Protein AF-A0ABD6ERZ2-F1 (afdb_monomer)

Solvent-accessible surface area (backbone atoms only — not comparable to full-atom values): 8326 Å² total; per-residue (Å²): 132,82,50,81,93,49,53,93,70,62,69,81,50,91,98,53,82,72,92,78,58,59,59,67,91,62,79,80,67,54,88,80,71,61,93,65,60,92,85,69,81,73,90,66,54,68,74,57,50,53,50,50,52,64,75,68,33,62,67,61,53,52,52,55,41,48,75,68,30,41,28,53,88,87,48,42,92,90,27,62,29,71,66,41,52,52,53,35,48,53,38,51,52,49,51,52,50,38,63,74,65,72,73,63,50,72,68,54,54,53,51,43,47,52,50,34,54,67,58,46,56,60,56,62,81,92,51,79,82,84,131

Secondary structure (DSSP, 8-state):
---GGGGGG----TTSPPP--B-TT--S--TT--SSPTTSS--S-HHHHHHHHHHT-HHHHHHHHHHTTB-TTTS-TT-B-HHHHHHHHHHHHHHHHHHHHS---HHHHHHHHHHHHHHS-B--TTSPPP-

Nearest PDB structures (foldseek):
  8jny-assembly1_A  TM=8.805E-01  e=1.543E-05  Homo sapiens
  3kcz-assembly2_B  TM=8.258E-01  e=2.294E-05  Homo sapiens
  3kjd-assembly1_A  TM=8.661E-01  e=4.444E-05  Homo sapiens
  4zzx-assembly2_B  TM=8.888E-01  e=1.050E-04  Homo sapiens
  4gv4-assembly1_A  TM=7.809E-01  e=1.461E-04  Homo sapiens

Radius of gyration: 19.78 Å; Cα contacts (8 Å, |Δi|>4): 76; chains: 1; bounding box: 45×41×53 Å

Organism: NCBI:txid75299

pLDDT: mean 84.35, std 12.04, range [48.03, 97.25]

Sequence (131 aa):
MNNWSDREKFEKKPGGMCLLETDYQDENVDLTKSEIKPGSLTSLSAPIQDIIKMIFDVKSIKNTLAELELDMDKMPLGKLSKNQIMQAYSVLTELQNLIESGSATYANYLDASNRFYTYVPHVFGLTAPPL

Mean predicted aligned error: 7.83 Å

Foldseek 3Di:
DDDPVVLVPDDDDPPDADDFQWQCVPVPCPVPPDPDDVPPPDPDDPVVVVVVCVVPVPVVVVVVCVVVQADCVVVPPPTGDPVLVVQLVVLVVVVVVLVVVVPDDPVSVVVSVVSNCSSTPGHPDPDDDDD

InterPro domains:
  IPR004102 Poly(ADP-ribose) polymerase, regulatory domain [PF02877] (43-130)
  IPR004102 Poly(ADP-ribose) polymerase, regulatory domain [PS51060] (41-131)
  IPR036616 Poly(ADP-ribose) polymerase, regulatory domain superfamily [G3DSA:1.20.142.10] (38-131)
  IPR036616 Poly(ADP-ribose) polymerase, regulatory domain superfamily [SSF47587] (43-130)
  IPR050800 ADP-ribosyltransferase diphtheria toxin-like [PTHR10459] (2-130)

Structure (mmCIF, N/CA/C/O backbone):
data_AF-A0ABD6ERZ2-F1
#
_entry.id   AF-A0ABD6ERZ2-F1
#
loop_
_atom_site.group_PDB
_atom_site.id
_atom_site.type_symbol
_atom_site.label_atom_id
_atom_site.label_alt_id
_atom_site.label_comp_id
_atom_site.label_asym_id
_atom_site.label_entity_id
_atom_site.label_seq_id
_atom_site.pdbx_PDB_ins_code
_atom_site.Cartn_x
_atom_site.Cartn_y
_atom_site.Cartn_z
_atom_site.occupancy
_atom_site.B_iso_or_equiv
_atom_site.auth_seq_id
_atom_site.auth_comp_id
_atom_site.auth_asym_id
_atom_site.auth_atom_id
_atom_site.pdbx_PDB_model_num
ATOM 1 N N . MET A 1 1 ? 2.260 -23.377 -16.665 1.00 76.25 1 MET A N 1
ATOM 2 C CA . MET A 1 1 ? 0.835 -23.071 -16.416 1.00 76.25 1 MET A CA 1
ATOM 3 C C . MET A 1 1 ? 0.666 -23.089 -14.907 1.00 76.25 1 MET A C 1
ATOM 5 O O . MET A 1 1 ? 1.235 -23.987 -14.301 1.00 76.25 1 MET A O 1
ATOM 9 N N . ASN A 1 2 ? 0.020 -22.094 -14.298 1.00 86.12 2 ASN A N 1
ATOM 10 C CA . ASN A 1 2 ? -0.147 -22.083 -12.840 1.00 86.12 2 ASN A CA 1
ATOM 11 C C . ASN A 1 2 ? -1.310 -23.012 -12.474 1.00 86.12 2 ASN A C 1
ATOM 13 O O . ASN A 1 2 ? -2.429 -22.788 -12.932 1.00 86.12 2 ASN A O 1
ATOM 17 N N . ASN A 1 3 ? -1.041 -24.051 -11.683 1.00 89.62 3 ASN A N 1
ATOM 18 C CA . ASN A 1 3 ? -2.068 -24.954 -11.167 1.00 89.62 3 ASN A CA 1
ATOM 19 C C . ASN A 1 3 ? -2.574 -24.436 -9.820 1.00 89.62 3 ASN A C 1
ATOM 21 O O . ASN A 1 3 ? -1.777 -24.058 -8.966 1.00 89.62 3 ASN A O 1
ATOM 25 N N . TRP A 1 4 ? -3.890 -24.469 -9.603 1.00 86.38 4 TRP A N 1
ATOM 26 C CA . TRP A 1 4 ? -4.489 -24.000 -8.347 1.00 86.38 4 TRP A CA 1
ATOM 27 C C . TRP A 1 4 ? -3.986 -24.768 -7.115 1.00 86.38 4 TRP A C 1
ATOM 29 O O . TRP A 1 4 ? -3.789 -24.180 -6.053 1.00 86.38 4 TRP A O 1
ATOM 39 N N . SER A 1 5 ? -3.732 -26.071 -7.269 1.00 90.56 5 SER A N 1
ATOM 40 C CA . SER A 1 5 ? -3.186 -26.930 -6.213 1.00 90.56 5 SER A CA 1
ATOM 41 C C . SER A 1 5 ? -1.795 -26.500 -5.737 1.00 90.56 5 SER A C 1
ATOM 43 O O . SER A 1 5 ? -1.468 -26.728 -4.579 1.00 90.56 5 SER A O 1
ATOM 45 N N . ASP A 1 6 ? -1.018 -25.829 -6.594 1.00 89.06 6 ASP A N 1
ATOM 46 C CA . ASP A 1 6 ? 0.354 -25.384 -6.327 1.00 89.06 6 ASP A CA 1
ATOM 47 C C . ASP A 1 6 ? 0.447 -23.851 -6.229 1.00 89.06 6 ASP A C 1
ATOM 49 O O . ASP A 1 6 ? 1.461 -23.256 -6.596 1.00 89.06 6 ASP A O 1
ATOM 53 N N . ARG A 1 7 ? -0.615 -23.180 -5.758 1.00 86.19 7 ARG A N 1
ATOM 54 C CA . ARG A 1 7 ? -0.685 -21.704 -5.714 1.00 86.19 7 ARG A CA 1
ATOM 55 C C . ARG A 1 7 ? 0.442 -21.034 -4.917 1.00 86.19 7 ARG A C 1
ATOM 57 O O . ARG A 1 7 ? 0.758 -19.886 -5.186 1.00 86.19 7 ARG A O 1
ATOM 64 N N . GLU A 1 8 ? 1.074 -21.748 -3.987 1.00 83.38 8 GLU A N 1
ATOM 65 C CA . GLU A 1 8 ? 2.249 -21.261 -3.246 1.00 83.38 8 GLU A CA 1
ATOM 66 C C . GLU A 1 8 ? 3.474 -21.040 -4.149 1.00 83.38 8 GLU A C 1
ATOM 68 O O . GLU A 1 8 ? 4.375 -20.281 -3.809 1.00 83.38 8 GLU A O 1
ATOM 73 N N . LYS A 1 9 ? 3.510 -21.688 -5.319 1.00 85.75 9 LYS A N 1
ATOM 74 C CA . LYS A 1 9 ? 4.556 -21.543 -6.342 1.00 85.75 9 LYS A CA 1
ATOM 75 C C . LYS A 1 9 ? 4.040 -20.774 -7.557 1.00 85.75 9 LYS A C 1
ATOM 77 O O . LYS A 1 9 ? 4.449 -21.039 -8.687 1.00 85.75 9 LYS A O 1
ATOM 82 N N . PHE A 1 10 ? 3.086 -19.868 -7.345 1.00 88.31 10 PHE A N 1
ATOM 83 C CA . PHE A 1 10 ? 2.515 -19.075 -8.423 1.00 88.31 10 PHE A CA 1
ATOM 84 C C . PHE A 1 10 ? 3.588 -18.199 -9.078 1.00 88.31 10 PHE A C 1
ATOM 86 O O . PHE A 1 10 ? 4.252 -17.403 -8.420 1.00 88.31 10 PHE A O 1
ATOM 93 N N . GLU A 1 11 ? 3.708 -18.293 -10.401 1.00 86.00 11 GLU A N 1
ATOM 94 C CA . GLU A 1 11 ? 4.581 -17.421 -11.182 1.00 86.00 11 GLU A CA 1
ATOM 95 C C . GLU A 1 11 ? 3.750 -16.523 -12.094 1.00 86.00 11 GLU A C 1
ATOM 97 O O . GLU A 1 11 ? 3.050 -17.009 -12.990 1.00 86.00 11 GLU A O 1
ATOM 102 N N . LYS A 1 12 ? 3.862 -15.202 -11.931 1.00 83.31 12 LYS A N 1
ATOM 103 C CA . LYS A 1 12 ? 3.225 -14.247 -12.845 1.00 83.31 12 LYS A CA 1
ATOM 104 C C . LYS A 1 12 ? 3.723 -14.471 -14.277 1.00 83.31 12 LYS A C 1
ATOM 106 O O . LYS A 1 12 ? 4.926 -14.538 -14.529 1.00 83.31 12 LYS A O 1
ATOM 111 N N . LYS A 1 13 ? 2.794 -14.565 -15.233 1.00 85.94 13 LYS A N 1
ATOM 112 C CA . LYS A 1 13 ? 3.094 -14.704 -16.669 1.00 85.94 13 LYS A CA 1
ATOM 113 C C . LYS A 1 13 ? 2.686 -13.441 -17.440 1.00 85.94 13 LYS A C 1
ATOM 115 O O . LYS A 1 13 ? 1.737 -12.769 -17.031 1.00 85.94 13 LYS A O 1
ATOM 120 N N . PRO A 1 14 ? 3.383 -13.090 -18.538 1.00 81.50 14 PRO A N 1
ATOM 121 C CA . PRO A 1 14 ? 3.005 -11.954 -19.379 1.00 81.50 14 PRO A CA 1
ATOM 122 C C . PRO A 1 14 ? 1.553 -12.056 -19.866 1.00 81.50 14 PRO A C 1
ATOM 124 O O . PRO A 1 14 ? 1.122 -13.125 -20.292 1.00 81.50 14 PRO A O 1
ATOM 127 N N . GLY A 1 15 ? 0.799 -10.955 -19.778 1.00 83.75 15 GLY A N 1
ATOM 128 C CA . GLY A 1 15 ? -0.612 -10.886 -20.187 1.00 83.75 15 GLY A CA 1
ATOM 129 C C . GLY A 1 15 ? -1.607 -11.635 -19.288 1.00 83.75 15 GLY A C 1
ATOM 130 O O . GLY A 1 15 ? -2.806 -11.570 -19.539 1.00 83.75 15 GLY A O 1
ATOM 131 N N . GLY A 1 16 ? -1.136 -12.336 -18.251 1.00 84.69 16 GLY A N 1
ATOM 132 C CA . GLY A 1 16 ? -1.980 -13.041 -17.288 1.00 84.69 16 GLY A CA 1
ATOM 133 C C . GLY A 1 16 ? -2.278 -12.214 -16.037 1.00 84.69 16 GLY A C 1
ATOM 134 O O . GLY A 1 16 ? -1.508 -11.330 -15.661 1.00 84.69 16 GLY A O 1
ATOM 135 N N . MET A 1 17 ? -3.380 -12.547 -15.364 1.00 85.94 17 MET A N 1
ATOM 136 C CA . MET A 1 17 ? -3.697 -12.031 -14.030 1.00 85.94 17 MET A CA 1
ATOM 137 C C . MET A 1 17 ? -2.681 -12.533 -12.995 1.00 85.94 17 MET A C 1
ATOM 139 O O . MET A 1 17 ? -2.147 -13.637 -13.124 1.00 85.94 17 MET A O 1
ATOM 143 N N . CYS A 1 18 ? -2.437 -11.731 -11.959 1.00 85.81 18 CYS A N 1
ATOM 144 C CA . CYS A 1 18 ? -1.648 -12.129 -10.798 1.00 85.81 18 CYS A CA 1
ATOM 145 C C . CYS A 1 18 ? -2.574 -12.561 -9.662 1.00 85.81 18 CYS A C 1
ATOM 147 O O . CYS A 1 18 ? -3.623 -11.953 -9.455 1.00 85.81 18 CYS A O 1
ATOM 149 N N . LEU A 1 19 ? -2.179 -13.60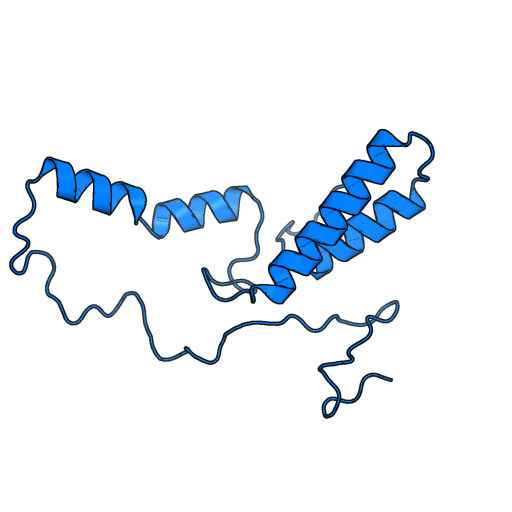0 -8.929 1.00 87.06 19 LEU A N 1
ATOM 150 C CA . LEU A 1 19 ? -2.837 -13.952 -7.680 1.00 87.06 19 LEU A CA 1
ATOM 151 C C . LEU A 1 19 ? -2.426 -12.936 -6.609 1.00 87.06 19 LEU A C 1
ATOM 153 O O . LEU A 1 19 ? -1.235 -12.669 -6.459 1.00 87.06 19 LEU A O 1
ATOM 157 N N . LEU A 1 20 ? -3.405 -12.381 -5.896 1.00 84.94 20 LEU A N 1
ATOM 158 C CA . LEU A 1 20 ? -3.175 -11.541 -4.725 1.00 84.94 20 LEU A CA 1
ATOM 159 C C . LEU A 1 20 ? -3.522 -12.323 -3.470 1.00 84.94 20 LEU A C 1
ATOM 161 O O . LEU A 1 20 ? -4.580 -12.950 -3.390 1.00 84.94 20 LEU A O 1
ATOM 165 N N . GLU A 1 21 ? -2.621 -12.285 -2.497 1.00 81.88 21 GLU A N 1
ATOM 166 C CA . GLU A 1 21 ? -2.847 -12.906 -1.202 1.00 81.88 21 GLU A CA 1
ATOM 167 C C . GLU A 1 21 ? -3.589 -11.949 -0.273 1.00 81.88 21 GLU A C 1
ATOM 169 O O . GLU A 1 21 ? -3.109 -10.869 0.083 1.00 81.88 21 GLU A O 1
ATOM 174 N N . THR A 1 22 ? -4.776 -12.377 0.133 1.00 77.12 22 THR A N 1
ATOM 175 C CA . THR A 1 22 ? -5.696 -11.584 0.941 1.00 77.12 22 THR A CA 1
ATOM 176 C C . THR A 1 22 ? -6.291 -12.426 2.059 1.00 77.12 22 THR A C 1
ATOM 178 O O . THR A 1 22 ? -6.751 -13.545 1.821 1.00 77.12 22 THR A O 1
ATOM 181 N N . ASP A 1 23 ? -6.372 -11.857 3.256 1.00 69.31 23 ASP A N 1
ATOM 182 C CA . ASP A 1 23 ? -6.840 -12.523 4.472 1.00 69.31 23 ASP A CA 1
ATOM 183 C C . ASP A 1 23 ? -8.376 -12.407 4.623 1.00 69.31 23 ASP A C 1
ATOM 185 O O . ASP A 1 23 ? -8.920 -11.975 5.647 1.00 69.31 23 ASP A O 1
ATOM 189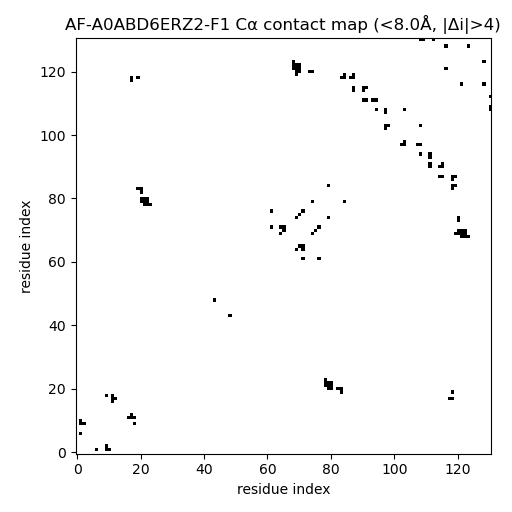 N N . TYR A 1 24 ? -9.115 -12.800 3.574 1.00 64.69 24 TYR A N 1
ATOM 190 C CA . TYR A 1 24 ? -10.592 -12.807 3.548 1.00 64.69 24 TYR A CA 1
ATOM 191 C C . TYR A 1 24 ? -11.227 -13.902 4.421 1.00 64.69 24 TYR A C 1
ATOM 193 O O . TYR A 1 24 ? -12.444 -13.996 4.493 1.00 64.69 24 TYR A O 1
ATOM 201 N N . GLN A 1 25 ? -10.445 -14.710 5.144 1.00 56.53 25 GLN A N 1
ATOM 202 C CA . GLN A 1 25 ? -10.996 -15.744 6.036 1.00 56.53 25 GLN A CA 1
ATOM 203 C C . GLN A 1 25 ? -11.834 -15.168 7.199 1.00 56.53 25 GLN A C 1
ATOM 205 O O . GLN A 1 25 ? -12.605 -15.895 7.818 1.00 56.53 25 GLN A O 1
ATOM 210 N N . ASP A 1 26 ? -11.742 -13.857 7.442 1.00 53.38 26 ASP A N 1
ATOM 211 C CA . ASP A 1 26 ? -12.488 -13.109 8.461 1.00 53.38 26 ASP A CA 1
ATOM 212 C C . ASP A 1 26 ? -13.628 -12.263 7.848 1.00 53.38 26 ASP A C 1
ATOM 214 O O . ASP A 1 26 ? -13.661 -11.039 7.992 1.00 53.38 26 ASP A O 1
ATOM 218 N N . GLU A 1 27 ? -14.551 -12.881 7.106 1.00 53.34 27 GLU A N 1
ATOM 219 C CA . GLU A 1 27 ? -15.766 -12.213 6.588 1.00 53.34 27 GLU A CA 1
ATOM 220 C C . GLU A 1 27 ? -16.856 -12.003 7.663 1.00 53.34 27 GLU A C 1
ATOM 222 O O . GLU A 1 27 ? -17.824 -11.284 7.430 1.00 53.34 27 GLU A O 1
ATOM 227 N N . ASN A 1 28 ? -16.701 -12.579 8.864 1.00 48.03 28 ASN A N 1
ATOM 228 C CA . ASN A 1 28 ? -17.705 -12.493 9.937 1.00 48.03 28 ASN A CA 1
ATOM 229 C C . ASN A 1 28 ? -17.385 -11.483 11.048 1.00 48.03 28 ASN A C 1
ATOM 231 O O . ASN A 1 28 ? -18.214 -11.282 11.937 1.00 48.03 28 ASN A O 1
ATOM 235 N N . VAL A 1 29 ? -16.228 -10.818 11.010 1.00 49.88 29 VAL A N 1
ATOM 236 C CA . VAL A 1 29 ? -15.914 -9.746 11.963 1.00 49.88 29 VAL A CA 1
ATOM 237 C C . VAL A 1 29 ? -16.257 -8.419 11.308 1.00 49.88 29 VAL A C 1
ATOM 239 O O . VAL A 1 29 ? -15.412 -7.719 10.754 1.00 49.88 29 VAL A O 1
ATOM 242 N N . ASP A 1 30 ? -17.541 -8.084 11.340 1.00 55.28 30 ASP A N 1
ATOM 243 C CA . ASP A 1 30 ? -17.973 -6.718 11.093 1.00 55.28 30 ASP A CA 1
ATOM 244 C C . ASP A 1 30 ? -17.358 -5.836 12.190 1.00 55.28 30 ASP A C 1
ATOM 246 O O . ASP A 1 30 ? -17.879 -5.752 13.300 1.00 55.28 30 ASP A O 1
ATOM 250 N N . LEU A 1 31 ? -16.226 -5.189 11.886 1.00 54.22 31 LEU A N 1
ATOM 251 C CA . LEU A 1 31 ? -15.526 -4.260 12.785 1.00 54.22 31 LEU A CA 1
ATOM 252 C C . LEU A 1 31 ? -16.431 -3.103 13.256 1.00 54.22 31 LEU A C 1
ATOM 254 O O . LEU A 1 31 ? -16.058 -2.362 14.165 1.00 54.22 31 LEU A O 1
ATOM 258 N N . THR A 1 32 ? -17.612 -2.933 12.648 1.00 53.75 32 THR A N 1
ATOM 259 C CA . THR A 1 32 ? -18.622 -1.945 13.039 1.00 53.75 32 THR A CA 1
ATOM 260 C C . THR A 1 32 ? -19.704 -2.507 13.971 1.00 53.75 32 THR A C 1
ATOM 262 O O . THR A 1 32 ? -20.348 -1.731 14.682 1.00 53.75 32 THR A O 1
ATOM 265 N N . LYS A 1 33 ? -19.858 -3.836 14.075 1.00 52.56 33 LYS A N 1
ATOM 266 C CA . LYS A 1 33 ? -20.689 -4.493 15.098 1.00 52.56 33 LYS A CA 1
ATOM 267 C C . LYS A 1 33 ? -19.902 -4.637 16.390 1.00 52.56 33 LYS A C 1
ATOM 269 O O . LYS A 1 33 ? -19.433 -5.707 16.761 1.00 52.56 33 LYS A O 1
ATOM 274 N N . SER A 1 34 ? -19.795 -3.532 17.111 1.00 58.06 34 SER A N 1
ATOM 275 C CA . SER A 1 34 ? -19.448 -3.599 18.523 1.00 58.06 34 SER A CA 1
ATOM 276 C C . SER A 1 34 ? -20.709 -3.942 19.318 1.00 58.06 34 SER A C 1
ATOM 278 O O . SER A 1 34 ? -21.693 -3.204 19.276 1.00 58.06 34 SER A O 1
ATOM 280 N N . GLU A 1 35 ? -20.696 -5.049 20.064 1.00 60.28 35 GLU A N 1
ATOM 281 C CA . GLU A 1 35 ? -21.757 -5.382 21.037 1.00 60.28 35 GLU A CA 1
ATOM 282 C C . GLU A 1 35 ? -21.797 -4.384 22.215 1.00 60.28 35 GLU A C 1
ATOM 284 O O . GLU A 1 35 ? -22.718 -4.375 23.035 1.00 60.28 35 GLU A O 1
ATOM 289 N N . ILE A 1 36 ? -20.789 -3.512 22.291 1.00 63.34 36 ILE A N 1
ATOM 290 C CA . ILE A 1 36 ? -20.593 -2.511 23.327 1.00 63.34 36 ILE A CA 1
ATOM 291 C C . ILE A 1 36 ? -21.317 -1.224 22.918 1.00 63.34 36 ILE A C 1
ATOM 293 O O . ILE A 1 36 ? -20.984 -0.589 21.915 1.00 63.34 36 ILE A O 1
ATOM 297 N N . LYS A 1 37 ? -22.303 -0.801 23.718 1.00 62.91 37 LYS A N 1
ATOM 298 C CA . LYS A 1 37 ? -22.997 0.478 23.508 1.00 62.91 37 LYS A CA 1
ATOM 299 C C . LYS A 1 37 ? -21.987 1.639 23.568 1.00 62.91 37 LYS A C 1
ATOM 301 O O . LYS A 1 37 ? -21.232 1.715 24.541 1.00 62.91 37 LYS A O 1
ATOM 306 N N . PRO A 1 38 ? -21.995 2.590 22.612 1.00 58.41 38 PRO A N 1
ATOM 307 C CA . PRO A 1 38 ? -21.182 3.801 22.705 1.00 58.41 38 PRO A CA 1
ATOM 308 C C . PRO A 1 38 ? -21.424 4.507 24.047 1.00 58.41 38 PRO A C 1
ATOM 310 O O . PRO A 1 38 ? -22.558 4.850 24.375 1.00 58.41 38 PRO A O 1
ATOM 313 N N . GLY A 1 39 ? -20.367 4.680 24.847 1.00 60.19 39 GLY A N 1
ATOM 314 C CA . GLY A 1 39 ? -20.449 5.281 26.184 1.00 60.19 39 GLY A CA 1
ATOM 315 C C . GLY A 1 39 ? -20.642 4.302 27.349 1.00 60.19 39 GLY A C 1
ATOM 316 O O . GLY A 1 39 ? -20.750 4.749 28.490 1.00 60.19 39 GLY A O 1
ATOM 317 N N . SER A 1 40 ? -20.647 2.982 27.128 1.00 64.06 40 SER A N 1
ATOM 318 C CA . SER A 1 40 ? -20.654 2.033 28.244 1.00 64.06 40 SER A CA 1
ATOM 319 C C . SER A 1 40 ? -19.282 1.996 28.936 1.00 64.06 40 SER A C 1
ATOM 321 O O . SER A 1 40 ? -18.331 1.415 28.423 1.00 64.06 40 SER A O 1
ATOM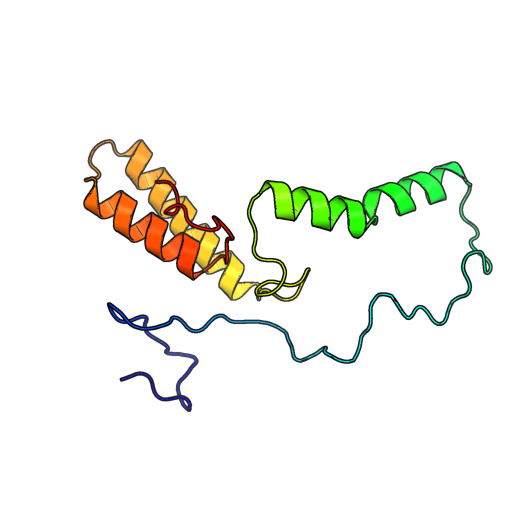 323 N N . LEU A 1 41 ? -19.199 2.605 30.121 1.00 65.56 41 LEU A N 1
ATOM 324 C CA . LEU A 1 41 ? -18.198 2.328 31.166 1.00 65.56 41 LEU A CA 1
ATOM 325 C C . LEU A 1 41 ? -16.717 2.640 30.864 1.00 65.56 41 LEU A C 1
ATOM 327 O O . LEU A 1 41 ? -15.845 2.106 31.545 1.00 65.56 41 LEU A O 1
ATOM 331 N N . THR A 1 42 ? -16.381 3.502 29.899 1.00 74.75 42 THR A N 1
ATOM 332 C CA . THR A 1 42 ? -14.971 3.910 29.742 1.00 74.75 42 THR A CA 1
ATOM 333 C C . THR A 1 42 ? -14.492 4.698 30.968 1.00 74.75 42 THR A C 1
ATOM 335 O O . THR A 1 42 ? -15.085 5.707 31.343 1.00 74.75 42 THR A O 1
ATOM 338 N N . SER A 1 43 ? -13.408 4.237 31.599 1.00 85.81 43 SER A N 1
ATOM 339 C CA . SER A 1 43 ? -12.750 4.912 32.728 1.00 85.81 43 SER A CA 1
ATOM 340 C C . SER A 1 43 ? -11.733 5.972 32.284 1.00 85.81 43 SER A C 1
ATOM 342 O O . SER A 1 43 ? -11.012 6.526 33.112 1.00 85.81 43 SER A O 1
ATOM 344 N N . LEU A 1 44 ? -11.625 6.223 30.975 1.00 86.88 44 LEU A N 1
ATOM 345 C CA . LEU A 1 44 ? -10.673 7.172 30.401 1.00 86.88 44 LEU A CA 1
ATOM 346 C C . LEU A 1 44 ? -11.215 8.600 30.486 1.00 86.88 44 LEU A C 1
ATOM 348 O O . LEU A 1 44 ? -12.406 8.837 30.290 1.00 86.88 44 LEU A O 1
ATOM 352 N N . SER A 1 45 ? -10.334 9.572 30.722 1.00 91.50 45 SER A N 1
ATOM 353 C CA . SER A 1 45 ? -10.705 10.988 30.689 1.00 91.50 45 SER A CA 1
ATOM 354 C C . SER A 1 45 ? -11.062 11.433 29.265 1.00 91.50 45 SER A C 1
ATOM 356 O O . SER A 1 45 ? -10.567 10.869 28.287 1.00 91.50 45 SER A O 1
ATOM 358 N N . ALA A 1 46 ? -11.906 12.462 29.141 1.00 89.56 46 ALA A N 1
ATOM 359 C CA . ALA A 1 46 ? -12.346 12.975 27.841 1.00 89.56 46 ALA A CA 1
ATOM 360 C C . ALA A 1 46 ? -11.184 13.281 26.866 1.00 89.56 46 ALA A C 1
ATOM 362 O O . ALA A 1 46 ? -11.244 12.788 25.742 1.00 89.56 46 ALA A O 1
ATOM 363 N N . PRO A 1 47 ? -10.074 13.933 27.282 1.00 94.56 47 PRO A N 1
ATOM 364 C CA . PRO A 1 47 ? -8.949 14.182 26.376 1.00 94.56 47 PRO A CA 1
ATOM 365 C C . PRO A 1 47 ? -8.333 12.903 25.790 1.00 94.56 47 PRO A C 1
ATOM 367 O O . PRO A 1 47 ? -7.958 12.872 24.623 1.00 94.56 47 PRO A O 1
ATOM 370 N N . ILE A 1 48 ? -8.252 11.826 26.579 1.00 93.12 48 ILE A N 1
ATOM 371 C CA . ILE A 1 48 ? -7.716 10.540 26.110 1.00 93.12 48 ILE A CA 1
ATOM 372 C C 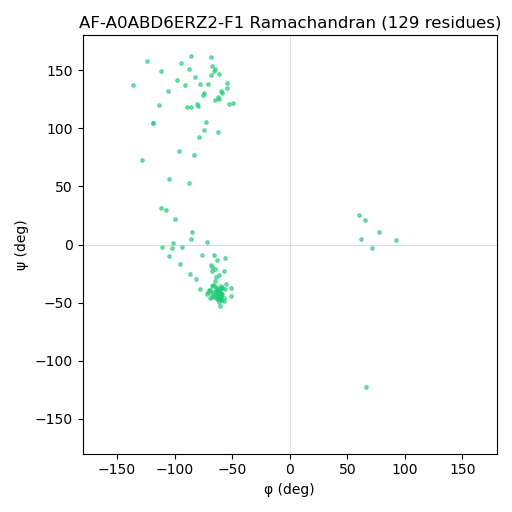. ILE A 1 48 ? -8.698 9.884 25.137 1.00 93.12 48 ILE A C 1
ATOM 374 O O . ILE A 1 48 ? -8.285 9.342 24.115 1.00 93.12 48 ILE A O 1
ATOM 378 N N . GLN A 1 49 ? -9.999 9.950 25.430 1.00 89.56 49 GLN A N 1
ATOM 379 C CA . GLN A 1 49 ? -11.025 9.426 24.528 1.00 89.56 49 GLN A CA 1
ATOM 380 C C . GLN A 1 49 ? -10.997 10.130 23.171 1.00 89.56 49 GLN A C 1
ATOM 382 O O . GLN A 1 49 ? -11.127 9.464 22.146 1.00 89.56 49 GLN A O 1
ATOM 387 N N . ASP A 1 50 ? -10.813 11.448 23.158 1.00 91.31 50 ASP A N 1
ATOM 388 C CA . ASP A 1 50 ? -10.767 12.233 21.925 1.00 91.31 50 ASP A CA 1
ATOM 389 C C . ASP A 1 50 ? -9.533 11.881 21.088 1.00 91.31 50 ASP A C 1
ATOM 391 O O . ASP A 1 50 ? -9.656 11.670 19.882 1.00 91.31 50 ASP A O 1
ATOM 395 N N . ILE A 1 51 ? -8.371 11.689 21.724 1.00 94.62 51 ILE A N 1
ATOM 396 C CA . ILE A 1 51 ? -7.159 11.203 21.046 1.00 94.62 51 ILE A CA 1
ATOM 397 C C . ILE A 1 51 ? -7.386 9.811 20.444 1.00 94.62 51 ILE A C 1
ATOM 399 O O . ILE A 1 51 ? -7.050 9.585 19.284 1.00 94.62 51 ILE A O 1
ATOM 403 N N . ILE A 1 52 ? -7.978 8.879 21.196 1.00 92.12 52 ILE A N 1
ATOM 404 C CA . ILE A 1 52 ? -8.249 7.522 20.696 1.00 92.12 52 ILE A CA 1
ATOM 405 C C . ILE A 1 52 ? -9.206 7.572 19.502 1.00 92.12 52 ILE A C 1
ATOM 407 O O . ILE A 1 52 ? -8.929 6.954 18.479 1.00 92.12 52 ILE A O 1
ATOM 411 N N . LYS A 1 53 ? -10.304 8.331 19.595 1.00 89.25 53 LYS A N 1
ATOM 412 C CA . LYS A 1 53 ? -11.253 8.492 18.481 1.00 89.25 53 LYS A CA 1
ATOM 413 C C . LYS A 1 53 ? -10.591 9.107 17.254 1.00 89.25 53 LYS A C 1
ATOM 415 O O . LYS A 1 53 ? -10.892 8.683 16.149 1.00 89.25 53 LYS A O 1
ATOM 420 N N . MET A 1 54 ? -9.693 10.070 17.449 1.00 91.69 54 MET A N 1
ATOM 421 C CA . MET A 1 54 ? -8.948 10.702 16.364 1.00 91.69 54 MET A CA 1
ATOM 422 C C . MET A 1 54 ? -7.991 9.717 15.676 1.00 91.69 54 MET A C 1
ATOM 424 O O . MET A 1 54 ? -7.950 9.670 14.452 1.00 91.69 54 MET A O 1
ATOM 428 N N . ILE A 1 55 ? -7.242 8.912 16.439 1.00 93.00 55 ILE A N 1
ATOM 429 C CA . ILE A 1 55 ? -6.274 7.942 15.892 1.00 93.00 55 ILE A CA 1
ATOM 430 C C . ILE A 1 55 ? -6.981 6.777 15.182 1.00 93.00 55 ILE A C 1
ATOM 432 O O . ILE A 1 55 ? -6.511 6.312 14.146 1.00 93.00 55 ILE A O 1
ATOM 436 N N . PHE A 1 56 ? -8.102 6.301 15.729 1.00 89.69 56 PHE A N 1
ATOM 437 C CA . PHE A 1 56 ? -8.834 5.133 15.224 1.00 89.69 56 PHE A CA 1
ATOM 438 C C . PHE A 1 56 ? -10.060 5.490 14.365 1.00 89.69 56 PHE A C 1
ATOM 440 O O . PHE A 1 56 ? -10.968 4.671 14.209 1.00 89.69 56 PHE A O 1
ATOM 447 N N . ASP A 1 57 ? -10.108 6.691 13.781 1.00 89.12 57 ASP A N 1
ATOM 448 C CA . ASP A 1 57 ? -11.179 7.060 12.855 1.00 89.12 57 ASP A CA 1
ATOM 449 C C . ASP A 1 57 ? -11.003 6.362 11.497 1.00 89.12 57 ASP A C 1
ATOM 451 O O . ASP A 1 57 ? -10.276 6.814 10.609 1.00 89.12 57 ASP A O 1
ATOM 455 N N . VAL A 1 58 ? -11.743 5.267 11.314 1.00 88.12 58 VAL A N 1
ATOM 456 C CA . VAL A 1 58 ? -11.773 4.489 10.068 1.00 88.12 58 VAL A CA 1
ATOM 457 C C . VAL A 1 58 ? -12.144 5.353 8.863 1.00 88.12 58 VAL A C 1
ATOM 459 O O . VAL A 1 58 ? -11.640 5.103 7.770 1.00 88.12 58 VAL A O 1
ATOM 462 N N . LYS A 1 59 ? -13.002 6.368 9.020 1.00 88.50 59 LYS A N 1
ATOM 463 C CA . LYS A 1 59 ? -13.375 7.248 7.906 1.00 88.50 59 LYS A CA 1
ATOM 464 C C . LYS A 1 59 ? -12.183 8.092 7.466 1.00 88.50 59 LYS A C 1
ATOM 466 O O . LYS A 1 59 ? -11.919 8.170 6.271 1.00 88.50 59 LYS A O 1
ATOM 471 N N . SER A 1 60 ? -11.458 8.674 8.418 1.00 91.44 60 SER A N 1
ATOM 472 C CA . SER A 1 60 ? -10.236 9.432 8.138 1.00 91.44 60 SER A CA 1
ATOM 473 C C . SER A 1 60 ? -9.177 8.556 7.467 1.00 91.44 60 SER A C 1
ATOM 475 O O . SER A 1 60 ? -8.642 8.944 6.433 1.00 91.44 60 SER A O 1
ATOM 477 N N . ILE A 1 61 ? -8.961 7.331 7.960 1.00 89.94 61 ILE A N 1
ATOM 478 C CA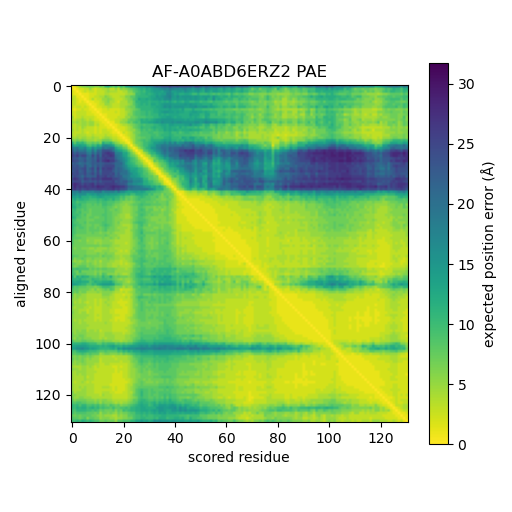 . ILE A 1 61 ? -8.036 6.373 7.332 1.00 89.94 61 ILE A CA 1
ATOM 479 C C . ILE A 1 61 ? -8.465 6.060 5.889 1.00 89.94 61 ILE A C 1
ATOM 481 O O . ILE A 1 61 ? -7.642 6.121 4.979 1.00 89.94 61 ILE A O 1
ATOM 485 N N . LYS A 1 62 ? -9.750 5.761 5.652 1.00 88.06 62 LYS A N 1
ATOM 486 C CA . LYS A 1 62 ? -10.282 5.492 4.303 1.00 88.06 62 LYS A CA 1
ATOM 487 C C . LYS A 1 62 ? -10.088 6.673 3.351 1.00 88.06 62 LYS A C 1
ATOM 489 O O . LYS A 1 62 ? -9.717 6.460 2.202 1.00 88.06 62 LYS A O 1
ATOM 494 N N . ASN A 1 63 ? -10.315 7.898 3.821 1.00 90.88 63 ASN A N 1
ATOM 495 C CA . ASN A 1 63 ? -10.099 9.099 3.016 1.00 90.88 63 ASN A CA 1
ATOM 496 C C . ASN A 1 63 ? -8.626 9.242 2.612 1.00 90.88 63 ASN A C 1
ATOM 498 O O . ASN A 1 63 ? -8.347 9.439 1.436 1.00 90.88 63 ASN A O 1
ATOM 502 N N . THR A 1 64 ? -7.689 9.062 3.547 1.00 90.94 64 THR A N 1
ATOM 503 C CA . THR A 1 64 ? -6.251 9.109 3.239 1.00 90.94 64 THR A CA 1
ATOM 504 C C . THR A 1 64 ? -5.8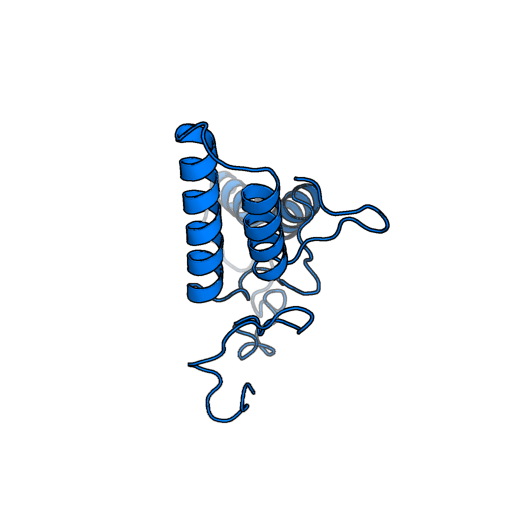38 8.024 2.244 1.00 90.94 64 THR A C 1
ATOM 506 O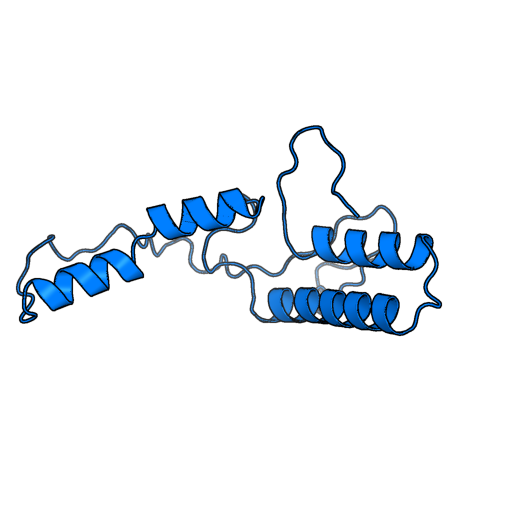 O . THR A 1 64 ? -5.051 8.288 1.343 1.00 90.94 64 THR A O 1
ATOM 509 N N . LEU A 1 65 ? -6.374 6.804 2.352 1.00 89.19 65 LEU A N 1
ATOM 510 C CA . LEU A 1 65 ? -6.076 5.753 1.370 1.00 89.19 65 LEU A CA 1
ATOM 511 C C . LEU A 1 65 ? -6.646 6.066 -0.019 1.00 89.19 65 LEU A C 1
ATOM 513 O O . LEU A 1 65 ? -6.005 5.750 -1.017 1.00 89.19 65 LEU A O 1
ATOM 517 N N . ALA A 1 66 ? -7.814 6.708 -0.090 1.00 88.81 66 ALA A N 1
ATOM 518 C CA . ALA A 1 66 ? -8.388 7.158 -1.355 1.00 88.81 66 ALA A CA 1
ATOM 519 C C . ALA A 1 66 ? -7.559 8.282 -2.004 1.00 88.81 66 ALA A C 1
ATOM 521 O O . ALA A 1 66 ? -7.417 8.300 -3.222 1.00 88.81 66 ALA A O 1
ATOM 522 N N . GLU A 1 67 ? -6.976 9.187 -1.210 1.00 90.75 67 GLU A N 1
ATOM 523 C CA . GLU A 1 67 ? -6.028 10.211 -1.690 1.00 90.75 67 GLU A CA 1
ATOM 524 C C . GLU A 1 67 ? -4.741 9.603 -2.266 1.00 90.75 67 GLU A C 1
ATOM 526 O O . GLU A 1 67 ? -4.129 10.192 -3.151 1.00 90.75 67 GLU A O 1
ATOM 531 N N . LEU A 1 68 ? -4.353 8.414 -1.796 1.00 89.94 68 LEU A N 1
ATOM 532 C CA . LEU A 1 68 ? -3.252 7.617 -2.348 1.00 89.94 68 LEU A CA 1
ATOM 533 C C . LEU A 1 68 ? -3.686 6.736 -3.530 1.00 89.94 68 LEU A C 1
ATOM 535 O O . LEU A 1 68 ? -2.940 5.850 -3.937 1.00 89.94 68 LEU A O 1
ATOM 539 N N . GLU A 1 69 ? -4.895 6.952 -4.053 1.00 91.75 69 GLU A N 1
ATOM 540 C CA . GLU A 1 69 ? -5.451 6.249 -5.212 1.00 91.75 69 GLU A CA 1
ATOM 541 C C . GLU A 1 69 ? -5.565 4.732 -5.000 1.00 91.75 69 GLU A C 1
ATOM 543 O O . GLU A 1 69 ? -5.584 3.970 -5.962 1.00 91.75 69 GLU A O 1
ATOM 548 N N . LEU A 1 70 ? -5.665 4.260 -3.753 1.00 90.00 70 LEU A N 1
ATOM 549 C CA . LEU A 1 70 ? -5.774 2.832 -3.456 1.00 90.00 70 LEU A CA 1
ATOM 550 C C . LEU A 1 70 ? -7.193 2.307 -3.701 1.00 90.00 70 LEU A C 1
ATOM 552 O O . LEU A 1 70 ? -8.191 2.920 -3.316 1.00 90.00 70 LEU A O 1
ATOM 556 N N . ASP A 1 71 ? -7.282 1.119 -4.300 1.00 87.88 71 ASP A N 1
ATOM 557 C CA . ASP A 1 71 ? -8.552 0.437 -4.553 1.00 87.88 71 ASP A CA 1
ATOM 558 C C . ASP A 1 71 ? -9.053 -0.240 -3.275 1.00 87.88 71 ASP A C 1
ATOM 560 O O . ASP A 1 71 ? -8.703 -1.380 -2.973 1.00 87.88 71 ASP A O 1
ATOM 564 N N . MET A 1 72 ? -9.884 0.469 -2.511 1.00 82.69 72 MET A N 1
ATOM 565 C CA . MET A 1 72 ? -10.454 -0.049 -1.264 1.00 82.69 72 MET A CA 1
ATOM 566 C C . MET A 1 72 ? -11.468 -1.184 -1.462 1.00 82.69 72 MET A C 1
ATOM 568 O O . MET A 1 72 ? -11.740 -1.906 -0.501 1.00 82.69 72 MET A O 1
ATOM 572 N N . ASP A 1 73 ? -12.010 -1.364 -2.670 1.00 81.31 73 ASP A N 1
ATOM 573 C CA . ASP A 1 73 ? -12.927 -2.468 -2.972 1.00 81.31 73 ASP A CA 1
ATOM 574 C C . ASP A 1 73 ? -12.145 -3.771 -3.177 1.00 81.31 73 ASP A C 1
ATOM 576 O O . ASP A 1 73 ? -12.568 -4.836 -2.725 1.00 81.31 73 ASP A O 1
ATOM 580 N N . LYS A 1 74 ? -10.969 -3.694 -3.813 1.00 77.38 74 LYS A N 1
ATOM 581 C CA . LYS A 1 74 ? -10.063 -4.843 -4.001 1.00 77.38 74 LYS A CA 1
ATOM 582 C C . LYS A 1 74 ? -9.101 -5.062 -2.834 1.00 77.38 74 LYS A C 1
ATOM 584 O O . LYS A 1 74 ? -8.637 -6.186 -2.634 1.00 77.38 74 LYS A O 1
ATOM 589 N N . MET A 1 75 ? -8.793 -4.007 -2.083 1.00 78.81 75 MET A N 1
ATOM 590 C CA . MET A 1 75 ? -7.909 -4.004 -0.919 1.00 78.81 75 MET A CA 1
ATOM 591 C C . MET A 1 75 ? -8.608 -3.347 0.286 1.00 78.81 75 MET A C 1
ATOM 593 O O . MET A 1 75 ? -8.265 -2.233 0.693 1.00 78.81 75 MET A O 1
ATOM 597 N N . PRO A 1 76 ? -9.591 -4.029 0.899 1.00 75.75 76 PRO A N 1
ATOM 598 C CA . PRO A 1 76 ? -10.197 -3.548 2.126 1.00 75.75 76 PRO A CA 1
ATOM 599 C C . PRO A 1 76 ? -9.160 -3.444 3.250 1.00 75.75 76 PRO A C 1
ATOM 601 O O . PRO A 1 76 ? -8.206 -4.225 3.345 1.00 75.75 76 PRO A O 1
ATOM 604 N N . LEU A 1 77 ? -9.361 -2.454 4.120 1.00 74.25 77 LEU A N 1
ATOM 605 C CA . LEU A 1 77 ? -8.472 -2.145 5.237 1.00 74.25 77 LEU A CA 1
ATOM 606 C C . LEU A 1 77 ? -8.124 -3.393 6.060 1.00 74.25 77 LEU A C 1
ATOM 608 O O . LEU A 1 77 ? -9.002 -4.054 6.611 1.00 74.25 77 LEU A O 1
ATOM 612 N N . GLY A 1 78 ? -6.824 -3.684 6.153 1.00 71.62 78 GLY A N 1
ATOM 613 C CA . GLY A 1 78 ? -6.296 -4.796 6.945 1.00 71.62 78 GLY A CA 1
ATOM 614 C C . GLY A 1 78 ? -6.436 -6.182 6.310 1.00 71.62 78 GLY A C 1
ATOM 615 O O . GLY A 1 78 ? -6.201 -7.166 7.005 1.00 71.62 78 GLY A O 1
ATOM 616 N N . LYS A 1 79 ? -6.814 -6.286 5.028 1.00 80.19 79 LYS A N 1
ATOM 617 C CA . LYS A 1 79 ? -7.004 -7.578 4.339 1.00 80.19 79 LYS A CA 1
ATOM 618 C C . LYS A 1 79 ? -5.891 -7.958 3.367 1.00 80.19 79 LYS A C 1
ATOM 620 O O . LYS A 1 79 ? -5.877 -9.094 2.907 1.00 80.19 79 LYS A O 1
ATOM 625 N N . LEU A 1 80 ? -4.958 -7.057 3.060 1.00 82.38 80 LEU A N 1
ATOM 626 C CA . LEU A 1 80 ? -3.775 -7.405 2.271 1.00 82.38 80 LEU A CA 1
ATOM 627 C C . LEU A 1 80 ? -2.790 -8.194 3.140 1.00 82.38 80 LEU A C 1
ATOM 629 O O . LEU A 1 80 ? -2.449 -7.739 4.236 1.00 82.38 80 LEU A O 1
ATOM 633 N N . SER A 1 81 ? -2.322 -9.350 2.661 1.00 84.94 81 SER A N 1
ATOM 634 C CA . SER A 1 81 ? -1.411 -10.177 3.452 1.00 84.94 81 SER A CA 1
ATOM 635 C C . SER A 1 81 ? -0.075 -9.462 3.682 1.00 84.94 81 SER A C 1
ATOM 637 O O . SER A 1 81 ? 0.405 -8.677 2.855 1.00 84.94 81 SER A O 1
ATOM 639 N N . LYS A 1 82 ? 0.590 -9.771 4.801 1.00 86.44 82 LYS A N 1
ATOM 640 C CA . LYS A 1 82 ? 1.950 -9.265 5.063 1.00 86.44 82 LYS A CA 1
ATOM 641 C C . LYS A 1 82 ? 2.921 -9.646 3.947 1.00 86.44 82 LYS A C 1
ATOM 643 O O . LYS A 1 82 ? 3.774 -8.843 3.591 1.00 86.44 82 LYS A O 1
ATOM 648 N N . ASN A 1 83 ? 2.788 -10.850 3.393 1.00 86.94 83 ASN A N 1
ATOM 649 C CA . ASN A 1 83 ? 3.628 -11.317 2.294 1.00 86.94 83 ASN A CA 1
ATOM 650 C C . ASN A 1 83 ? 3.444 -10.442 1.043 1.00 86.94 83 ASN A C 1
ATOM 652 O O . ASN A 1 83 ? 4.424 -9.988 0.458 1.00 86.94 83 ASN A O 1
ATOM 656 N N . GLN A 1 84 ? 2.199 -10.114 0.696 1.00 87.75 84 GLN A N 1
ATOM 657 C CA . GLN A 1 84 ? 1.869 -9.234 -0.424 1.00 87.75 84 GLN A CA 1
ATOM 658 C C . GLN A 1 84 ? 2.449 -7.821 -0.240 1.00 87.75 84 GLN A C 1
ATOM 660 O O . GLN A 1 84 ? 3.024 -7.257 -1.172 1.00 87.75 84 GLN A O 1
ATOM 665 N N . ILE A 1 85 ? 2.379 -7.279 0.982 1.00 89.75 85 ILE A N 1
ATOM 666 C CA . ILE A 1 85 ? 3.010 -5.999 1.348 1.00 89.75 85 ILE A CA 1
ATOM 667 C C . ILE A 1 85 ? 4.532 -6.071 1.162 1.00 89.75 85 ILE A C 1
ATOM 669 O O . ILE A 1 85 ? 5.123 -5.187 0.545 1.00 89.75 85 ILE A O 1
ATOM 673 N N . MET A 1 86 ? 5.176 -7.134 1.649 1.00 92.31 86 MET A N 1
ATOM 674 C CA . MET A 1 86 ? 6.626 -7.316 1.517 1.00 92.31 86 MET A CA 1
ATOM 675 C C . MET A 1 86 ? 7.071 -7.431 0.054 1.00 92.31 86 MET A C 1
ATOM 677 O O . MET A 1 86 ? 8.109 -6.879 -0.313 1.00 92.31 86 MET A O 1
ATOM 681 N N . GLN A 1 87 ? 6.283 -8.090 -0.799 1.00 91.25 87 GLN A N 1
ATOM 682 C CA . GLN A 1 87 ? 6.551 -8.160 -2.238 1.00 91.25 87 GLN A CA 1
ATOM 683 C C . GLN A 1 87 ? 6.474 -6.780 -2.897 1.00 91.25 87 GLN A C 1
ATOM 685 O O . GLN A 1 87 ? 7.372 -6.419 -3.658 1.00 91.25 87 GLN A O 1
ATOM 690 N N . ALA A 1 88 ? 5.456 -5.980 -2.570 1.00 92.81 88 ALA A N 1
ATOM 691 C CA . ALA A 1 88 ? 5.347 -4.608 -3.060 1.00 92.81 88 ALA A CA 1
ATOM 692 C C . ALA A 1 88 ? 6.537 -3.741 -2.612 1.00 92.81 88 ALA A C 1
ATOM 694 O O . ALA A 1 88 ? 7.131 -3.044 -3.436 1.00 92.81 88 ALA A O 1
ATOM 695 N N . TYR A 1 89 ? 6.947 -3.842 -1.343 1.00 96.25 89 TYR A N 1
ATOM 696 C CA . TYR A 1 89 ? 8.138 -3.155 -0.835 1.00 96.25 89 TYR A CA 1
ATOM 697 C C . TYR A 1 89 ? 9.408 -3.552 -1.585 1.00 96.25 89 TYR A C 1
ATOM 699 O O . TYR A 1 89 ? 10.194 -2.678 -1.935 1.00 96.25 89 TYR A O 1
ATOM 707 N N . SER A 1 90 ? 9.596 -4.839 -1.887 1.00 96.12 90 SER A N 1
ATOM 708 C CA . SER A 1 90 ? 10.755 -5.295 -2.661 1.00 96.12 90 SER A CA 1
ATOM 709 C C . SER A 1 90 ? 10.828 -4.636 -4.039 1.00 96.12 90 SER A C 1
ATOM 711 O O . SER A 1 90 ? 11.923 -4.313 -4.495 1.00 96.12 90 SER A O 1
ATOM 713 N N . VAL A 1 91 ? 9.684 -4.423 -4.699 1.00 96.06 91 VAL A N 1
ATOM 714 C CA . VAL A 1 91 ? 9.627 -3.728 -5.996 1.00 96.06 91 VAL A CA 1
ATOM 715 C C . VAL A 1 91 ? 9.968 -2.244 -5.838 1.00 96.06 91 VAL A C 1
ATOM 717 O O . VAL A 1 91 ? 10.700 -1.697 -6.658 1.00 96.06 91 VAL A O 1
ATOM 720 N N . LEU A 1 92 ? 9.504 -1.592 -4.768 1.00 96.44 92 LEU A N 1
ATOM 721 C CA . LEU A 1 92 ? 9.871 -0.201 -4.476 1.00 96.44 92 LEU A CA 1
ATOM 722 C C . LEU A 1 92 ? 11.370 -0.047 -4.185 1.00 96.44 92 LEU A C 1
ATOM 724 O O . LEU A 1 92 ? 11.994 0.896 -4.664 1.00 96.44 92 LEU A O 1
ATOM 728 N N . THR A 1 93 ? 11.969 -0.985 -3.449 1.00 97.25 93 THR A N 1
ATOM 729 C CA . THR A 1 93 ? 13.420 -1.011 -3.214 1.00 97.25 93 THR A CA 1
ATOM 730 C C . THR A 1 93 ? 14.195 -1.202 -4.517 1.00 97.25 93 THR A C 1
ATOM 732 O O . THR A 1 93 ? 15.217 -0.555 -4.732 1.00 97.25 93 THR A O 1
ATOM 735 N N . GLU A 1 94 ? 13.710 -2.057 -5.418 1.00 95.62 94 G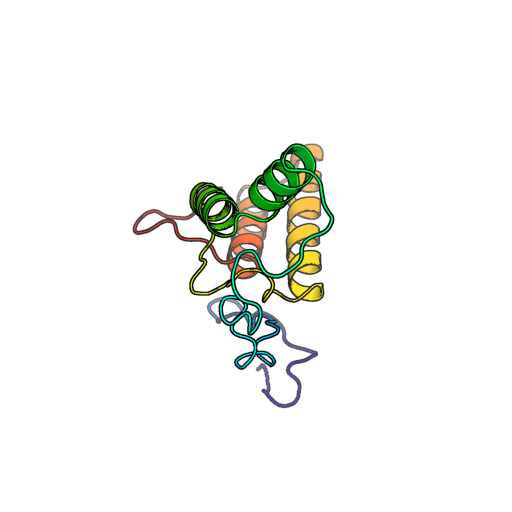LU A N 1
ATOM 736 C CA . GLU A 1 94 ? 14.291 -2.207 -6.753 1.00 95.62 94 GLU A CA 1
ATOM 737 C C . GLU A 1 94 ? 14.210 -0.901 -7.555 1.00 95.62 94 GLU A C 1
ATOM 739 O O . GLU A 1 94 ? 15.224 -0.469 -8.101 1.00 95.62 94 GLU A O 1
ATOM 744 N N . LEU A 1 95 ? 13.047 -0.241 -7.577 1.00 94.62 95 LEU A N 1
ATOM 745 C CA . LEU A 1 95 ? 12.865 1.063 -8.226 1.00 94.62 95 LEU A CA 1
ATOM 746 C C . LEU A 1 95 ? 13.831 2.112 -7.674 1.00 94.62 95 LEU A C 1
ATOM 748 O O . LEU A 1 95 ? 14.481 2.804 -8.454 1.00 94.62 95 LEU A O 1
ATOM 752 N N . GLN A 1 96 ? 13.975 2.194 -6.351 1.00 95.44 96 GLN A N 1
ATOM 753 C CA . GLN A 1 96 ? 14.928 3.100 -5.714 1.00 95.44 96 GLN A CA 1
ATOM 754 C C . GLN A 1 96 ? 16.360 2.844 -6.211 1.00 95.44 96 GLN A C 1
ATOM 756 O O . GLN A 1 96 ? 17.036 3.775 -6.645 1.00 95.44 96 GLN A O 1
ATOM 761 N N . ASN A 1 97 ? 16.800 1.584 -6.234 1.00 95.25 97 ASN A N 1
ATOM 762 C CA . ASN A 1 97 ? 18.138 1.224 -6.711 1.00 95.25 97 ASN A CA 1
ATOM 763 C C . ASN A 1 97 ? 18.335 1.548 -8.202 1.00 95.25 97 ASN A C 1
ATOM 765 O O . ASN A 1 97 ? 19.413 1.986 -8.607 1.00 95.25 97 ASN A O 1
ATOM 769 N N . LEU A 1 98 ? 17.307 1.343 -9.032 1.00 94.00 98 LEU A N 1
ATOM 770 C CA . LEU A 1 98 ? 17.344 1.688 -10.456 1.00 94.00 98 LEU A CA 1
ATOM 771 C C . LEU A 1 98 ? 17.552 3.194 -10.653 1.00 94.00 98 LEU A C 1
ATOM 773 O O . LEU A 1 98 ? 18.415 3.575 -11.450 1.00 94.00 98 LEU A O 1
ATOM 777 N N . ILE A 1 99 ? 16.833 4.021 -9.885 1.00 92.81 99 ILE A N 1
ATOM 778 C CA . ILE A 1 99 ? 16.976 5.485 -9.879 1.00 92.81 99 ILE A CA 1
ATOM 779 C C . ILE A 1 99 ? 18.392 5.882 -9.448 1.00 92.81 99 ILE A C 1
ATOM 781 O O . ILE A 1 99 ? 19.051 6.655 -10.143 1.00 92.81 99 ILE A O 1
ATOM 785 N N . GLU A 1 100 ? 18.886 5.326 -8.341 1.00 94.88 100 GLU A N 1
ATOM 786 C CA . GLU A 1 100 ? 20.212 5.645 -7.795 1.00 94.88 100 GLU A CA 1
ATOM 787 C C . GLU A 1 100 ? 21.356 5.229 -8.731 1.00 94.88 100 GLU A C 1
ATOM 789 O O . GLU A 1 100 ? 22.357 5.937 -8.842 1.00 94.88 100 GLU A O 1
ATOM 794 N N . SER A 1 101 ? 21.208 4.111 -9.449 1.00 92.00 101 SER A N 1
ATOM 795 C CA . SER A 1 101 ? 22.231 3.624 -10.383 1.00 92.00 101 SER A CA 1
ATOM 796 C C . SER A 1 101 ? 22.431 4.528 -11.605 1.00 92.00 101 SER A C 1
ATOM 798 O O . SER A 1 101 ? 23.463 4.435 -12.269 1.00 92.00 101 SER A O 1
ATOM 800 N N . GLY A 1 102 ? 21.425 5.336 -11.966 1.00 87.31 102 GLY A N 1
ATOM 801 C CA . GLY A 1 102 ? 21.432 6.201 -13.152 1.00 87.31 102 GLY A CA 1
ATOM 802 C C . GLY A 1 102 ? 21.542 5.475 -14.503 1.00 87.31 102 GLY A C 1
ATOM 803 O O . GLY A 1 102 ? 21.657 6.129 -15.536 1.00 87.31 102 GLY A O 1
ATOM 804 N N . SER A 1 103 ? 21.517 4.138 -14.517 1.00 86.00 103 SER A N 1
ATOM 805 C CA . SER A 1 103 ? 21.746 3.303 -15.710 1.00 86.00 103 SER A CA 1
ATOM 806 C C . SER A 1 103 ? 20.495 2.563 -16.197 1.00 86.00 103 SER A C 1
ATOM 808 O O . SER A 1 103 ? 20.532 1.866 -17.212 1.00 86.00 103 SER A O 1
ATOM 810 N N . ALA A 1 104 ? 19.380 2.719 -15.483 1.00 92.19 104 ALA A N 1
ATOM 811 C CA . ALA A 1 104 ? 18.127 2.054 -15.791 1.00 92.19 104 ALA A CA 1
ATOM 812 C C . ALA A 1 104 ? 17.473 2.621 -17.059 1.00 92.19 104 ALA A C 1
ATOM 814 O O . ALA A 1 104 ? 17.412 3.831 -17.285 1.00 92.19 104 ALA A O 1
ATOM 815 N N . THR A 1 105 ? 16.944 1.724 -17.884 1.00 94.38 105 THR A N 1
ATOM 816 C CA . THR A 1 105 ? 16.198 2.084 -19.091 1.00 94.38 105 THR A CA 1
ATOM 817 C C . THR A 1 105 ? 14.728 2.341 -18.767 1.00 94.38 105 THR A C 1
ATOM 819 O O . THR A 1 105 ? 14.204 1.853 -17.765 1.00 94.38 105 THR A O 1
ATOM 822 N N . TYR A 1 106 ? 14.017 3.024 -19.668 1.00 93.25 106 TYR A N 1
ATOM 823 C CA . TYR A 1 106 ? 12.561 3.185 -19.576 1.00 93.25 106 TYR A CA 1
ATOM 824 C C . TYR A 1 106 ? 11.825 1.846 -19.377 1.00 93.25 106 TYR A C 1
ATOM 826 O O . TYR A 1 106 ? 10.879 1.765 -18.600 1.00 93.25 106 TYR A O 1
ATOM 834 N N . ALA A 1 107 ? 12.295 0.775 -20.027 1.00 93.88 107 ALA A N 1
ATOM 835 C CA . ALA A 1 107 ? 11.710 -0.556 -19.890 1.00 93.88 107 ALA A CA 1
ATOM 836 C C . ALA A 1 107 ? 11.846 -1.130 -18.468 1.00 93.88 107 ALA A C 1
ATOM 838 O O . ALA A 1 107 ? 10.964 -1.865 -18.032 1.00 93.88 107 ALA A O 1
ATOM 839 N N . ASN A 1 108 ? 12.911 -0.781 -17.736 1.00 94.06 108 ASN A N 1
ATOM 840 C CA . ASN A 1 108 ? 13.089 -1.214 -16.348 1.00 94.06 108 ASN A CA 1
ATOM 841 C C . ASN A 1 108 ? 12.074 -0.538 -15.422 1.00 94.06 108 ASN A C 1
ATOM 843 O O . ASN A 1 108 ? 11.422 -1.225 -14.640 1.00 94.06 108 ASN A O 1
ATOM 847 N N . TYR A 1 109 ? 11.891 0.780 -15.561 1.00 94.69 109 TYR A N 1
ATOM 848 C CA . TYR A 1 109 ? 10.872 1.518 -14.810 1.00 94.69 109 TYR A CA 1
ATOM 849 C C . TYR A 1 109 ? 9.471 1.007 -15.129 1.00 94.69 109 TYR A C 1
ATOM 851 O O . TYR A 1 109 ? 8.705 0.699 -14.224 1.00 94.69 109 TYR A O 1
ATOM 859 N N . LEU A 1 110 ? 9.164 0.820 -16.414 1.00 94.06 110 LEU A N 1
ATOM 860 C CA . LEU A 1 110 ? 7.869 0.310 -16.844 1.00 94.06 110 LEU A CA 1
ATOM 861 C C . LEU A 1 110 ? 7.569 -1.083 -16.270 1.00 94.06 110 LEU A C 1
ATOM 863 O O . LEU A 1 110 ? 6.455 -1.322 -15.809 1.00 94.06 110 LEU A O 1
ATOM 867 N N . ASP A 1 111 ? 8.527 -2.013 -16.287 1.00 92.75 111 ASP A N 1
ATOM 868 C CA . ASP A 1 111 ? 8.325 -3.344 -15.703 1.00 92.75 111 ASP A CA 1
ATOM 869 C C . ASP A 1 111 ? 8.090 -3.280 -14.188 1.00 92.75 111 ASP A C 1
ATOM 871 O O . ASP A 1 111 ? 7.136 -3.884 -13.686 1.00 92.75 111 ASP A O 1
ATOM 875 N N . ALA A 1 112 ? 8.918 -2.527 -13.465 1.00 94.38 112 ALA A N 1
ATOM 876 C CA . ALA A 1 112 ? 8.815 -2.425 -12.018 1.00 94.38 112 ALA A CA 1
ATOM 877 C C . ALA A 1 112 ? 7.526 -1.707 -11.582 1.00 94.38 112 ALA A C 1
ATOM 879 O O . ALA A 1 112 ? 6.813 -2.222 -10.719 1.00 94.38 112 ALA A O 1
ATOM 880 N N . SER A 1 113 ? 7.137 -0.609 -12.237 1.00 94.25 113 SER A N 1
ATOM 881 C CA . SER A 1 113 ? 5.858 0.069 -11.975 1.00 94.25 113 SER A CA 1
ATOM 882 C C . SER A 1 113 ? 4.664 -0.837 -12.290 1.00 94.25 113 SER A C 1
ATOM 884 O O . SER A 1 113 ? 3.741 -0.945 -11.484 1.00 94.25 113 SER A O 1
ATOM 886 N N . ASN A 1 114 ? 4.702 -1.595 -13.395 1.00 92.56 114 ASN A N 1
ATOM 887 C CA . ASN A 1 114 ? 3.664 -2.589 -13.696 1.00 92.56 114 ASN A CA 1
ATOM 888 C C . ASN A 1 114 ? 3.554 -3.662 -12.604 1.00 92.56 114 ASN A C 1
ATOM 890 O O . ASN A 1 114 ? 2.444 -4.045 -12.229 1.00 92.56 114 ASN A O 1
ATOM 89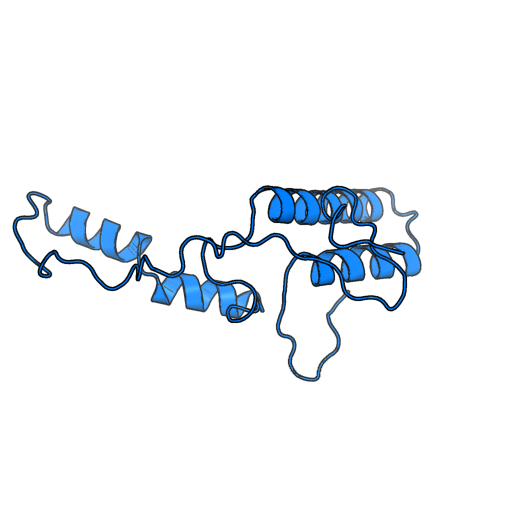4 N N . ARG A 1 115 ? 4.681 -4.167 -12.083 1.00 92.69 115 ARG A N 1
ATOM 895 C CA . ARG A 1 115 ? 4.682 -5.123 -10.963 1.00 92.69 115 ARG A CA 1
ATOM 896 C C . ARG A 1 115 ? 4.119 -4.497 -9.692 1.00 92.69 115 ARG A C 1
ATOM 898 O O . ARG A 1 115 ? 3.306 -5.136 -9.030 1.00 92.69 115 ARG A O 1
ATOM 905 N N . PHE A 1 116 ? 4.483 -3.255 -9.387 1.00 94.19 116 PHE A N 1
ATOM 906 C CA . PHE A 1 116 ? 3.973 -2.544 -8.219 1.00 94.19 116 PHE A CA 1
ATOM 907 C C . PHE A 1 116 ? 2.448 -2.387 -8.268 1.00 94.19 116 PHE A C 1
ATOM 909 O O . PHE A 1 116 ? 1.769 -2.852 -7.354 1.00 94.19 116 PHE A O 1
ATOM 916 N N . TYR A 1 117 ? 1.892 -1.855 -9.361 1.00 92.44 117 TYR A N 1
ATOM 917 C CA . TYR A 1 117 ? 0.437 -1.709 -9.522 1.00 92.44 117 TYR A CA 1
ATOM 918 C C . TYR A 1 117 ? -0.309 -3.040 -9.645 1.00 92.44 117 TYR A C 1
ATOM 920 O O . TYR A 1 117 ? -1.514 -3.103 -9.413 1.00 92.44 117 TYR A O 1
ATOM 928 N N . THR A 1 118 ? 0.398 -4.119 -9.990 1.00 90.31 118 THR A N 1
ATOM 929 C CA . THR A 1 118 ? -0.159 -5.472 -9.919 1.00 90.31 118 THR A CA 1
ATOM 930 C C . THR A 1 118 ? -0.297 -5.931 -8.468 1.00 90.31 118 THR A C 1
ATOM 932 O O . THR A 1 118 ? -1.316 -6.520 -8.132 1.00 90.31 118 THR A O 1
ATOM 935 N N . TYR A 1 119 ? 0.703 -5.678 -7.617 1.00 90.25 119 TYR A N 1
ATOM 936 C CA . TYR A 1 119 ? 0.725 -6.117 -6.216 1.00 90.25 119 TYR A CA 1
ATOM 937 C C . TYR A 1 119 ? -0.071 -5.229 -5.263 1.00 90.25 119 TYR A C 1
ATOM 939 O O . TYR A 1 119 ? -0.568 -5.725 -4.252 1.00 90.25 119 TYR A O 1
ATOM 947 N N . VAL A 1 120 ? -0.174 -3.939 -5.570 1.00 90.62 120 VAL A N 1
ATOM 948 C CA . VAL A 1 120 ? -0.919 -2.952 -4.789 1.00 90.62 120 VAL A CA 1
ATOM 949 C C . VAL A 1 120 ? -2.023 -2.385 -5.680 1.00 90.62 120 VAL A C 1
ATOM 951 O O . VAL A 1 120 ? -1.729 -1.595 -6.579 1.00 90.62 120 VAL A O 1
ATOM 954 N N . PRO A 1 121 ? -3.287 -2.788 -5.473 1.00 89.44 121 PRO A N 1
ATOM 955 C CA . PRO A 1 121 ? -4.408 -2.306 -6.271 1.00 89.44 121 PRO A CA 1
ATOM 956 C C . PRO A 1 121 ? -4.605 -0.788 -6.153 1.00 89.44 121 PRO A C 1
ATOM 958 O O . PRO A 1 121 ? -4.783 -0.270 -5.052 1.00 89.44 121 PRO A O 1
ATOM 961 N N . HIS A 1 122 ? -4.622 -0.095 -7.293 1.00 91.69 122 HIS A N 1
ATOM 962 C CA . HIS A 1 122 ? -4.899 1.342 -7.390 1.00 91.69 122 HIS A CA 1
ATOM 963 C C . HIS A 1 122 ? -6.071 1.631 -8.344 1.00 91.69 122 HIS A C 1
ATOM 965 O O . HIS A 1 122 ? -6.374 0.833 -9.239 1.00 91.69 122 HIS A O 1
ATOM 971 N N . VAL A 1 123 ? -6.708 2.792 -8.179 1.00 89.56 123 VAL A N 1
ATOM 972 C CA . VAL A 1 123 ? -7.805 3.303 -9.009 1.00 89.56 123 VAL A CA 1
ATOM 973 C C . VAL A 1 123 ? -7.391 4.620 -9.658 1.00 89.56 123 VAL A C 1
ATOM 975 O O . VAL A 1 123 ? -7.445 5.674 -9.038 1.00 89.56 123 VAL A O 1
ATOM 978 N N . PHE A 1 124 ? -7.079 4.561 -10.953 1.00 88.25 124 PHE A N 1
ATOM 979 C CA . PHE A 1 124 ? -6.789 5.741 -11.783 1.00 88.25 124 PHE A CA 1
ATOM 980 C C . PHE A 1 124 ? -7.978 6.152 -12.676 1.00 88.25 124 PHE A C 1
ATOM 982 O O . PHE A 1 124 ? -7.909 7.088 -13.466 1.00 88.25 124 PHE A O 1
ATOM 989 N N . GLY A 1 125 ? -9.108 5.444 -12.596 1.00 86.44 125 GLY A N 1
ATOM 990 C CA . GLY A 1 125 ? -10.244 5.678 -13.488 1.00 86.44 125 GLY A CA 1
ATOM 991 C C . GLY A 1 125 ? -9.915 5.316 -14.941 1.00 86.44 125 GLY A C 1
ATOM 992 O O . GLY A 1 125 ? -9.585 4.170 -15.233 1.00 86.44 125 GLY A O 1
ATOM 993 N N . LEU A 1 126 ? -10.054 6.277 -15.860 1.00 87.94 126 LEU A N 1
ATOM 994 C CA . LEU A 1 126 ? -9.788 6.084 -17.295 1.00 87.94 126 LEU A CA 1
ATOM 995 C C . LEU A 1 126 ? -8.362 6.477 -17.708 1.00 87.94 126 LEU A C 1
ATOM 997 O O . LEU A 1 126 ? -8.016 6.353 -18.884 1.00 87.94 126 LEU A O 1
ATOM 1001 N N . THR A 1 127 ? -7.548 6.985 -16.782 1.00 89.31 127 THR A N 1
ATOM 1002 C CA . THR A 1 127 ? -6.159 7.342 -17.066 1.00 89.31 127 THR A CA 1
ATOM 1003 C C . THR A 1 127 ? -5.245 6.141 -16.868 1.00 89.31 127 THR A C 1
ATOM 1005 O O . THR A 1 127 ? -5.522 5.229 -16.089 1.00 89.31 127 THR A O 1
ATOM 1008 N N . ALA A 1 128 ? -4.144 6.126 -17.617 1.00 86.19 128 ALA A N 1
ATOM 1009 C CA . ALA A 1 128 ? -3.100 5.140 -17.395 1.00 86.19 128 ALA A CA 1
ATOM 1010 C C . ALA A 1 128 ? -2.412 5.408 -16.041 1.00 86.19 128 ALA A C 1
ATOM 1012 O O . ALA A 1 128 ? -2.254 6.580 -15.680 1.00 86.19 128 ALA A O 1
ATOM 1013 N N . PRO A 1 129 ? -1.975 4.355 -15.323 1.00 89.38 129 PRO A N 1
ATOM 1014 C CA . PRO A 1 129 ? -1.126 4.511 -14.150 1.00 89.38 129 PRO A CA 1
ATOM 1015 C C . PRO A 1 129 ? 0.127 5.334 -14.490 1.00 89.38 129 PRO A C 1
ATOM 1017 O O . PRO A 1 129 ? 0.702 5.132 -15.568 1.00 89.38 129 PRO A O 1
ATOM 1020 N N . PRO A 1 130 ? 0.552 6.252 -13.609 1.00 90.38 130 PRO A N 1
ATOM 1021 C CA . PRO A 1 130 ? 1.762 7.034 -13.824 1.00 90.38 130 PRO A CA 1
ATOM 1022 C C . PRO A 1 130 ? 3.025 6.160 -13.729 1.00 90.38 130 PRO A C 1
ATOM 1024 O O . PRO A 1 130 ? 2.996 5.052 -13.196 1.00 90.38 130 PRO A O 1
ATOM 1027 N N . LEU A 1 131 ? 4.135 6.664 -14.275 1.00 87.56 131 LEU A N 1
ATOM 1028 C CA . LEU A 1 131 ? 5.471 6.075 -14.136 1.00 87.56 131 LEU A CA 1
ATOM 1029 C C . LEU A 1 131 ? 6.340 6.923 -13.220 1.00 87.56 131 LEU A C 1
ATOM 1031 O O . LEU A 1 131 ? 6.263 8.167 -13.350 1.00 87.56 131 LEU A O 1
#